Protein 2APL (pdb70)

Sequence (147 aa):
KSTEKKELSHFRLKLETYLNEHFPESGNNPFITARSDEALTAYCDAVAQGFSHPEAESASEVLYQGLHFSRYDTLVSVLEREFEQELPSPLPERLAPILLKNKAIQSVFAKYDLTDDFEASPEYEHLYTELTGTIVLLIESNHLPTI

B-factor: mean 38.68, std 7.19, range [22.52, 65.94]

Radius of gyration: 18.75 Å; Cα contacts (8 Å, |Δi|>4): 125; chains: 1; bounding box: 26×34×57 Å

Organism: Porphyromonas gingivalis (strain ATCC BAA-308 / W83) (NCBI:txid242619)

CATH classification: 1.10.8.330 (+1 more: 1.10.8.340)

Solvent-accessible surface area: 8824 Å² total

Foldseek 3Di:
DVCLVVQLVVLLVVLLVVCVVFVVCSPPPVVSNVQSVQLSVQLVVCVVVPHDNVVSNVSNCSSCAQVQFGQLVLQLCLCVPPVCPPQNPPRSNVQSVVLCVDPLLVVLVVVDDRHNCVCVDPCVVVSSVVNNVSVVVCVVVVNRDDD

Structure (mmCIF, N/CA/C/O backbone):
data_2APL
#
_entry.id   2APL
#
_cell.length_a   40.947
_cell.length_b   55.159
_cell.length_c   80.984
_cell.angle_alpha   90.00
_cell.angle_beta   90.00
_cell.angle_gamma   90.00
#
_symmetry.space_group_name_H-M   'P 21 21 21'
#
loop_
_entity.id
_entity.type
_entity.pdbx_description
1 polymer 'hypothetical protein PG0816'
2 water water
#
loop_
_atom_site.group_PDB
_atom_site.id
_atom_site.type_symbol
_atom_site.label_atom_id
_atom_site.label_alt_id
_atom_site.label_comp_id
_atom_site.label_asym_id
_atom_site.label_entity_id
_atom_site.label_seq_id
_atom_site.pdbx_PDB_ins_code
_atom_site.Cartn_x
_atom_site.Cartn_y
_atom_site.Cartn_z
_atom_site.occupancy
_atom_site.B_iso_or_equiv
_atom_site.auth_seq_id
_atom_site.auth_comp_id
_atom_site.auth_asym_id
_atom_site.auth_atom_id
_atom_site.pdbx_PDB_model_num
ATOM 1 N N . LYS A 1 2 ? 37.996 55.652 -13.221 1.00 56.84 2 LYS A N 1
ATOM 2 C CA . LYS A 1 2 ? 39.396 55.591 -12.685 1.00 56.88 2 LYS A CA 1
ATOM 3 C C . LYS A 1 2 ? 39.714 56.705 -11.666 1.00 56.54 2 LYS A C 1
ATOM 4 O O . LYS A 1 2 ? 40.603 56.541 -10.805 1.00 56.40 2 LYS A O 1
ATOM 6 N N . SER A 1 3 ? 39.017 57.839 -11.768 1.00 55.62 3 SER A N 1
ATOM 7 C CA . SER A 1 3 ? 38.987 58.783 -10.653 1.00 54.37 3 SER A CA 1
ATOM 8 C C . SER A 1 3 ? 38.003 58.229 -9.618 1.00 53.14 3 SER A C 1
ATOM 9 O O . SER A 1 3 ? 38.292 58.214 -8.419 1.00 51.58 3 SER A O 1
ATOM 12 N N . THR A 1 4 ? 36.843 57.790 -10.107 1.00 51.47 4 THR A N 1
ATOM 13 C CA . THR A 1 4 ? 35.850 57.085 -9.302 1.00 51.32 4 THR A CA 1
ATOM 14 C C . THR A 1 4 ? 36.532 55.951 -8.564 1.00 50.29 4 THR A C 1
ATOM 15 O O . THR A 1 4 ? 36.292 55.793 -7.400 1.00 49.47 4 THR A O 1
ATOM 19 N N . GLU A 1 5 ? 37.345 55.156 -9.278 1.00 49.35 5 GLU A N 1
ATOM 20 C CA . GLU A 1 5 ? 38.032 5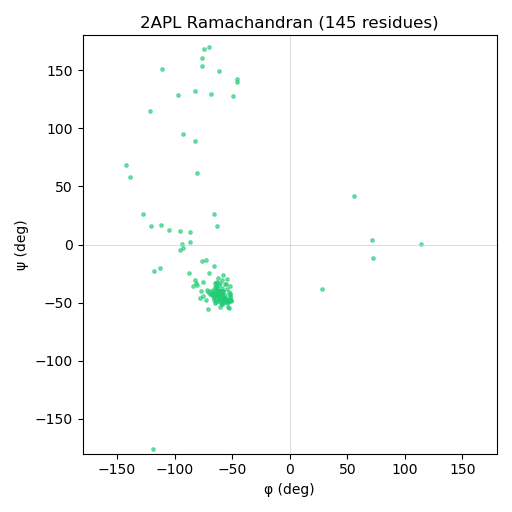4.013 -8.692 1.00 48.88 5 GLU A CA 1
ATOM 21 C C . GLU A 1 5 ? 39.068 54.378 -7.600 1.00 47.16 5 GLU A C 1
ATOM 22 O O . GLU A 1 5 ? 39.204 53.663 -6.619 1.00 46.22 5 GLU A O 1
ATOM 28 N N . LYS A 1 6 ? 39.765 55.492 -7.760 1.00 44.87 6 LYS A N 1
ATOM 29 C CA . LYS A 1 6 ? 40.640 55.979 -6.707 1.00 44.14 6 LYS A CA 1
ATOM 30 C C . LYS A 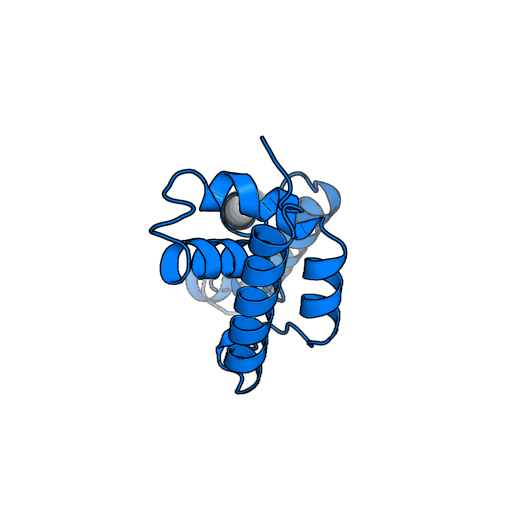1 6 ? 39.811 56.467 -5.486 1.00 41.96 6 LYS A C 1
ATOM 31 O O . LYS A 1 6 ? 40.186 56.232 -4.329 1.00 41.28 6 LYS A O 1
ATOM 37 N N . LYS A 1 7 ? 38.725 57.187 -5.752 1.00 39.41 7 LYS A N 1
ATOM 38 C CA . LYS A 1 7 ? 37.888 57.746 -4.701 1.00 38.82 7 LYS A CA 1
ATOM 39 C C . LYS A 1 7 ? 37.246 56.603 -3.934 1.00 37.26 7 LYS A C 1
ATOM 40 O O . LYS A 1 7 ? 37.216 56.604 -2.710 1.00 35.91 7 LYS A O 1
ATOM 46 N N . GLU A 1 8 ? 36.709 55.630 -4.678 1.00 35.51 8 GLU A N 1
ATOM 47 C CA . GLU A 1 8 ? 36.046 54.492 -4.046 1.00 35.53 8 GLU A CA 1
ATOM 48 C C . GLU A 1 8 ? 37.022 53.659 -3.293 1.00 34.99 8 GLU A C 1
ATOM 49 O O . GLU A 1 8 ? 36.676 53.137 -2.239 1.00 34.68 8 GLU A O 1
ATOM 55 N N . LEU A 1 9 ? 38.209 53.454 -3.864 1.00 34.46 9 LEU A N 1
ATOM 56 C CA . LEU A 1 9 ? 39.180 52.617 -3.167 1.00 35.62 9 LEU A CA 1
ATOM 57 C C . LEU A 1 9 ? 39.548 53.251 -1.796 1.00 34.72 9 LEU A C 1
ATOM 58 O O . LEU A 1 9 ? 39.615 52.572 -0.758 1.00 32.73 9 LEU A O 1
ATOM 63 N N . SER A 1 10 ? 39.802 54.559 -1.806 1.00 33.60 10 SER A N 1
ATOM 64 C CA . SER A 1 10 ? 40.127 55.268 -0.577 1.00 34.19 10 SER A CA 1
ATOM 65 C C . SER A 1 10 ? 38.975 55.189 0.435 1.00 34.85 10 SER A C 1
ATOM 66 O O . SER A 1 10 ? 39.202 55.115 1.621 1.00 34.20 10 SER A O 1
ATOM 69 N N . HIS A 1 11 ? 37.738 55.205 -0.053 1.00 34.98 11 HIS A N 1
ATOM 70 C CA . HIS A 1 11 ? 36.560 55.122 0.802 1.00 35.94 11 HIS A CA 1
ATOM 71 C C . HIS A 1 11 ? 36.529 53.730 1.485 1.00 35.11 11 HIS A C 1
ATOM 72 O O . HIS A 1 11 ? 36.378 53.630 2.701 1.00 34.98 11 HIS A O 1
ATOM 79 N N . PHE A 1 12 ? 36.721 52.663 0.705 1.00 35.39 12 PHE A N 1
ATOM 80 C CA . PHE A 1 12 ? 36.678 51.313 1.272 1.00 34.69 12 PHE A CA 1
ATOM 81 C C . PHE A 1 12 ? 37.861 51.117 2.222 1.00 34.63 12 PHE A C 1
ATOM 82 O O . PHE A 1 12 ? 37.688 50.531 3.278 1.00 32.90 12 PHE A O 1
ATOM 90 N N . ARG A 1 13 ? 39.053 51.554 1.825 1.00 33.89 13 ARG A N 1
ATOM 91 C CA . ARG A 1 13 ? 40.205 51.492 2.736 1.00 36.03 13 ARG A CA 1
ATOM 92 C C . ARG A 1 13 ? 39.983 52.194 4.093 1.00 34.89 13 ARG A C 1
ATOM 93 O O . ARG A 1 13 ? 40.230 51.595 5.128 1.00 36.10 13 ARG A O 1
ATOM 101 N N . LEU A 1 14 ? 39.490 53.430 4.080 1.00 34.10 14 LEU A N 1
ATOM 102 C CA . LEU A 1 14 ? 39.182 54.148 5.295 1.00 34.73 14 LEU A CA 1
ATOM 103 C C . LEU A 1 14 ? 38.147 53.397 6.173 1.00 33.98 14 LEU A C 1
ATOM 104 O O . LEU A 1 14 ? 38.350 53.266 7.368 1.00 33.03 14 LEU A O 1
ATOM 109 N N . LYS A 1 15 ? 37.065 52.905 5.566 1.00 32.76 15 LYS A N 1
ATOM 110 C CA . LYS A 1 15 ? 36.050 52.165 6.315 1.00 33.86 15 LYS A CA 1
ATOM 111 C C . LYS A 1 15 ? 36.657 50.936 7.014 1.00 31.03 15 LYS A C 1
ATOM 112 O O . LYS A 1 15 ? 36.266 50.598 8.136 1.00 29.07 15 LYS A O 1
ATOM 118 N N . LEU A 1 16 ? 37.575 50.245 6.322 1.00 30.22 16 LEU A N 1
ATOM 119 C CA . LEU A 1 16 ? 38.125 48.987 6.836 1.00 30.02 16 LEU A CA 1
ATOM 120 C C . LEU A 1 16 ? 39.147 49.339 7.906 1.00 30.54 16 LEU A C 1
ATOM 121 O O . LEU A 1 16 ? 39.203 48.704 8.973 1.00 31.63 16 LEU A O 1
ATOM 126 N N . GLU A 1 17 ? 39.935 50.383 7.661 1.00 30.74 17 GLU A N 1
ATOM 127 C CA . GLU A 1 17 ? 40.900 50.799 8.717 1.00 30.51 17 GLU A CA 1
ATOM 128 C C . GLU A 1 17 ? 40.188 51.136 10.016 1.00 29.88 17 GLU A C 1
ATOM 129 O O . GLU A 1 17 ? 40.577 50.684 11.113 1.00 30.22 17 GLU A O 1
ATOM 135 N N . THR A 1 18 ? 39.133 51.912 9.908 1.00 30.19 18 THR A N 1
ATOM 136 C CA . THR A 1 18 ? 38.346 52.314 11.083 1.00 28.84 18 THR A CA 1
ATOM 137 C C . THR A 1 18 ? 37.741 51.072 11.815 1.00 30.39 18 THR A C 1
ATOM 138 O O . THR A 1 18 ? 37.813 50.947 13.017 1.00 29.62 18 THR A O 1
ATOM 142 N N . TYR A 1 19 ? 37.157 50.180 11.038 1.00 31.09 19 TYR A N 1
ATOM 143 C CA . TYR A 1 19 ? 36.503 48.999 11.554 1.00 31.32 19 TYR A CA 1
ATOM 144 C C . TYR A 1 19 ? 37.512 48.118 12.295 1.00 29.97 19 TYR A C 1
ATOM 145 O O . TYR A 1 19 ? 37.220 47.645 13.384 1.00 30.41 19 TYR A O 1
ATOM 154 N N . LEU A 1 20 ? 38.676 47.891 11.698 1.00 28.92 20 LEU A N 1
ATOM 155 C CA . LEU A 1 20 ? 39.735 47.130 12.376 1.00 30.16 20 LEU A CA 1
ATOM 156 C C . LEU A 1 20 ? 40.281 47.849 13.625 1.00 30.53 20 LEU A C 1
ATOM 157 O O . LEU A 1 20 ? 40.457 47.227 14.678 1.00 29.47 20 LEU A O 1
ATOM 162 N N . ASN A 1 21 ? 40.482 49.165 13.519 1.00 29.92 21 ASN A N 1
ATOM 163 C CA . ASN A 1 21 ? 40.937 49.940 14.640 1.00 30.28 21 ASN A CA 1
ATOM 164 C C . ASN A 1 21 ? 39.996 49.723 15.808 1.00 31.53 21 ASN A C 1
ATOM 165 O O . ASN A 1 21 ? 40.460 49.578 16.972 1.00 29.98 21 ASN A O 1
ATOM 170 N N . GLU A 1 22 ? 38.693 49.631 15.522 1.00 31.43 22 GLU A N 1
ATOM 171 C CA . GLU A 1 22 ? 37.741 49.526 16.651 1.00 34.73 22 GLU A CA 1
ATOM 172 C C . GLU A 1 22 ? 37.569 48.097 17.184 1.00 32.37 22 GLU A C 1
ATOM 173 O O . GLU A 1 22 ? 37.402 47.907 18.365 1.00 33.13 22 GLU A O 1
ATOM 179 N N . HIS A 1 23 ? 37.606 47.114 16.295 1.00 30.92 23 HIS A N 1
ATOM 180 C CA . HIS A 1 23 ? 37.054 45.784 16.576 1.00 30.75 23 HIS A CA 1
ATOM 181 C C . HIS A 1 23 ? 38.127 44.683 16.523 1.00 29.03 23 HIS A C 1
ATOM 182 O O . HIS A 1 23 ? 37.933 43.587 17.051 1.00 27.29 23 HIS A O 1
ATOM 189 N N . PHE A 1 24 ? 39.216 44.962 15.800 1.00 28.86 24 PHE A N 1
ATOM 190 C CA . PHE A 1 24 ? 40.333 44.013 15.655 1.00 29.64 24 PHE A CA 1
ATOM 191 C C . PHE A 1 24 ? 41.656 44.765 15.753 1.00 30.44 24 PHE A C 1
ATOM 192 O O . PHE A 1 24 ? 42.455 44.755 14.788 1.00 30.42 24 PHE A O 1
ATOM 200 N N . PRO A 1 25 ? 41.875 45.474 16.898 1.00 30.70 25 PRO A N 1
ATOM 201 C CA . PRO A 1 25 ? 43.056 46.339 16.974 1.00 31.39 25 PRO A CA 1
ATOM 202 C C . PRO A 1 25 ? 44.320 45.549 16.667 1.00 31.27 25 PRO A C 1
ATOM 203 O O . PRO A 1 25 ? 45.250 46.106 16.116 1.00 31.41 25 PRO A O 1
ATOM 207 N N . GLU A 1 26 ? 44.321 44.267 16.980 1.00 30.51 26 GLU A N 1
ATOM 208 C CA . GLU A 1 26 ? 45.476 43.412 16.727 1.00 30.76 26 GLU A CA 1
ATOM 209 C C . GLU A 1 26 ? 45.805 43.204 15.256 1.00 30.10 26 GLU A C 1
ATOM 210 O O . GLU A 1 26 ? 46.968 42.897 14.910 1.00 28.65 26 GLU A O 1
ATOM 224 N N . SER A 1 28 ? 44.810 45.724 13.022 1.00 31.49 28 SER A N 1
ATOM 225 C CA . SER A 1 28 ? 44.643 47.050 12.441 1.00 32.53 28 SER A CA 1
ATOM 226 C C . SER A 1 28 ? 45.909 47.668 11.819 1.00 33.88 28 SER A C 1
ATOM 227 O O . SER A 1 28 ? 45.832 48.700 11.125 1.00 34.81 28 SER A O 1
ATOM 230 N N . GLY A 1 29 ? 47.063 47.071 12.065 1.00 34.16 29 GLY A N 1
ATOM 231 C CA . GLY A 1 29 ? 48.264 47.532 11.380 1.00 34.09 29 GLY A CA 1
ATOM 232 C C . GLY A 1 29 ? 48.696 46.595 10.287 1.00 33.19 29 GLY A C 1
ATOM 233 O O . GLY A 1 29 ? 49.804 46.758 9.730 1.00 33.15 29 GLY A O 1
ATOM 234 N N . ASN A 1 30 ? 47.821 45.639 9.904 1.00 33.56 30 ASN A N 1
ATOM 235 C CA . ASN A 1 30 ? 48.194 44.676 8.863 1.00 31.87 30 ASN A CA 1
ATOM 236 C C . ASN A 1 30 ? 47.978 45.271 7.470 1.00 32.40 30 ASN A C 1
ATOM 237 O O . ASN A 1 30 ? 46.897 45.140 6.864 1.00 30.65 30 ASN A O 1
ATOM 242 N N . ASN A 1 31 ? 49.003 45.935 6.956 1.00 32.39 31 ASN A N 1
ATOM 243 C CA . ASN A 1 31 ? 48.912 46.523 5.624 1.00 34.37 31 ASN A CA 1
ATOM 244 C C . ASN A 1 31 ? 48.607 45.492 4.497 1.00 32.61 31 ASN A C 1
ATOM 245 O O . ASN A 1 31 ? 47.710 45.727 3.691 1.00 32.40 31 ASN A O 1
ATOM 250 N N . PRO A 1 32 ? 49.288 44.311 4.474 1.00 31.70 32 PRO A N 1
ATOM 251 C CA . PRO A 1 32 ? 48.888 43.330 3.461 1.00 31.34 32 PRO A CA 1
ATOM 252 C C . PRO A 1 32 ? 47.401 43.002 3.460 1.00 31.40 32 PRO A C 1
ATOM 253 O O . PRO A 1 32 ? 46.822 42.925 2.407 1.00 31.40 32 PRO A O 1
ATOM 257 N N . PHE A 1 33 ? 46.763 42.853 4.630 1.00 31.42 33 PHE A N 1
ATOM 258 C CA . PHE A 1 33 ? 45.379 42.474 4.597 1.00 31.62 33 PHE A CA 1
ATOM 259 C C . PHE A 1 33 ? 44.521 43.653 4.132 1.00 32.06 33 PHE A C 1
ATOM 260 O O . PHE A 1 33 ? 43.629 43.493 3.307 1.00 30.99 33 PHE A O 1
ATOM 268 N N . ILE A 1 34 ? 44.766 44.818 4.732 1.00 31.02 34 ILE A N 1
ATOM 269 C CA . ILE A 1 34 ? 44.004 46.028 4.396 1.00 31.93 34 ILE A CA 1
ATOM 270 C C . ILE A 1 34 ? 44.057 46.362 2.912 1.00 31.80 34 ILE A C 1
ATOM 271 O O . ILE A 1 34 ? 43.005 46.584 2.257 1.00 32.04 34 ILE A O 1
ATOM 276 N N . THR A 1 35 ? 45.265 46.314 2.348 1.00 32.08 35 THR A N 1
ATOM 277 C CA . THR A 1 35 ? 45.442 46.525 0.879 1.00 32.52 35 THR A CA 1
ATOM 278 C C . THR A 1 35 ? 44.629 45.488 0.093 1.00 33.52 35 THR A C 1
ATOM 279 O O . THR A 1 35 ? 43.824 45.828 -0.807 1.00 33.22 35 THR A O 1
ATOM 283 N N . ALA A 1 36 ? 44.825 44.225 0.447 1.00 33.98 36 ALA A N 1
ATOM 284 C CA . ALA A 1 36 ? 44.203 43.155 -0.321 1.00 34.62 36 ALA A CA 1
ATOM 285 C C . ALA A 1 36 ? 42.678 43.165 -0.190 1.00 33.96 36 ALA A C 1
ATOM 286 O O . ALA A 1 36 ? 41.980 43.003 -1.180 1.00 34.75 36 ALA A O 1
ATOM 288 N N . ARG A 1 37 ? 42.166 43.360 1.023 1.00 33.24 37 ARG A N 1
ATOM 289 C CA . ARG A 1 37 ? 40.734 43.401 1.228 1.00 33.37 37 ARG A CA 1
ATOM 290 C C . ARG A 1 37 ? 40.061 44.678 0.609 1.00 33.43 37 ARG A C 1
ATOM 291 O O . ARG A 1 37 ? 38.988 44.588 -0.008 1.00 34.10 37 ARG A O 1
ATOM 299 N N . SER A 1 38 ? 40.708 45.822 0.722 1.00 32.31 38 SER A N 1
ATOM 300 C CA . SER A 1 38 ? 40.224 47.028 0.056 1.00 34.92 38 SER A CA 1
ATOM 301 C C . SER A 1 38 ? 40.146 46.877 -1.497 1.00 35.78 38 SER A C 1
ATOM 302 O O . SER A 1 38 ? 39.181 47.339 -2.105 1.00 36.38 38 SER A O 1
ATOM 305 N N . ASP A 1 39 ? 41.190 46.285 -2.098 1.00 36.41 39 ASP A N 1
ATOM 306 C CA . ASP A 1 39 ? 41.229 45.911 -3.508 1.00 37.69 39 ASP A CA 1
ATOM 307 C C . ASP A 1 39 ? 40.065 44.979 -3.892 1.00 37.44 39 ASP A C 1
ATOM 308 O O . ASP A 1 39 ? 39.407 45.208 -4.918 1.00 36.00 39 ASP A O 1
ATOM 313 N N . GLU A 1 40 ? 39.806 43.944 -3.075 1.00 36.29 40 GLU A N 1
ATOM 314 C CA . GLU A 1 40 ? 38.652 43.085 -3.308 1.00 37.62 40 GLU A CA 1
ATOM 315 C C . GLU A 1 40 ? 37.309 43.811 -3.305 1.00 34.85 40 GLU A C 1
ATOM 316 O O . GLU A 1 40 ? 36.416 43.458 -4.118 1.00 32.00 40 GLU A O 1
ATO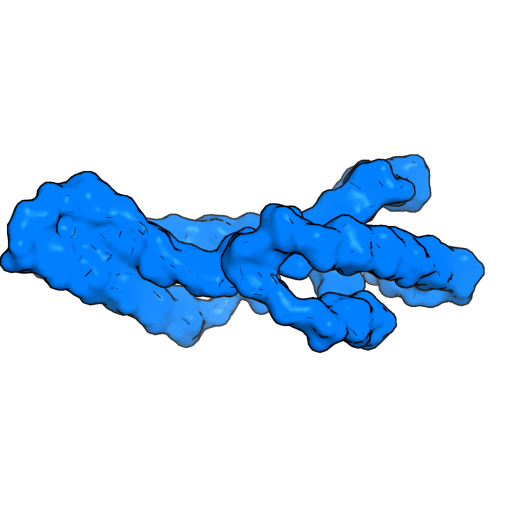M 322 N N . ALA A 1 41 ? 37.101 44.696 -2.314 1.00 32.71 41 ALA A N 1
ATOM 323 C CA . ALA A 1 41 ? 35.867 45.470 -2.242 1.00 33.09 41 ALA A CA 1
ATOM 324 C C . ALA A 1 41 ? 35.686 46.368 -3.489 1.00 34.14 41 ALA A C 1
ATOM 325 O O . ALA A 1 41 ? 34.602 46.439 -4.081 1.00 34.33 41 ALA A O 1
ATOM 327 N N . LEU A 1 42 ? 36.756 47.044 -3.882 1.00 34.11 42 LEU A N 1
ATOM 328 C CA . LEU A 1 42 ? 36.749 47.781 -5.135 1.0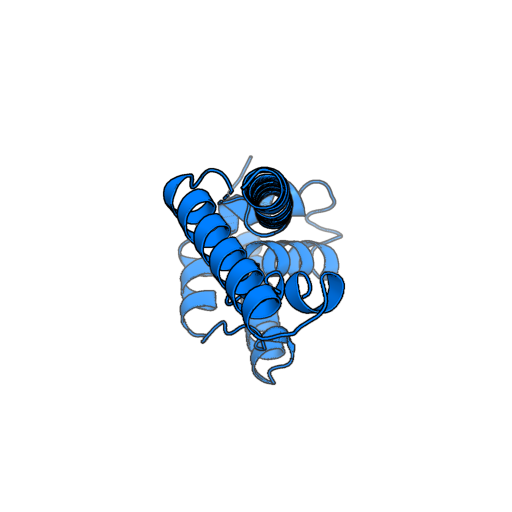0 34.93 42 LEU A CA 1
ATOM 329 C C . LEU A 1 42 ? 36.349 46.983 -6.378 1.00 34.43 42 LEU A C 1
ATOM 330 O O . LEU A 1 42 ? 35.511 47.440 -7.152 1.00 34.68 42 LEU A O 1
ATOM 335 N N . THR A 1 43 ? 36.931 45.809 -6.578 1.00 33.83 43 THR A N 1
ATOM 336 C CA . THR A 1 43 ? 36.531 44.919 -7.660 1.00 34.58 43 THR A CA 1
ATOM 337 C C . THR A 1 43 ? 35.048 44.586 -7.606 1.00 34.06 43 THR A C 1
ATOM 338 O O . THR A 1 43 ? 34.393 44.528 -8.671 1.00 35.61 43 THR A O 1
ATOM 342 N N . ALA A 1 44 ? 34.526 44.298 -6.402 1.00 33.30 44 ALA A N 1
ATOM 343 C CA . ALA A 1 44 ? 33.095 44.010 -6.236 1.00 33.01 44 ALA A CA 1
ATOM 344 C C . ALA A 1 44 ? 32.232 45.225 -6.657 1.00 32.07 44 ALA A C 1
ATOM 345 O O . ALA A 1 44 ? 31.205 45.077 -7.331 1.00 32.35 44 ALA A O 1
ATOM 347 N N . TYR A 1 45 ? 32.660 46.395 -6.234 1.00 31.54 45 TYR A N 1
ATOM 348 C CA . TYR A 1 45 ? 32.007 47.653 -6.603 1.00 33.80 45 TYR A CA 1
ATOM 349 C C . TYR A 1 45 ? 32.016 47.884 -8.134 1.00 33.46 45 TYR A C 1
ATOM 350 O O . TYR A 1 45 ? 30.970 48.083 -8.759 1.00 33.14 45 TYR A O 1
ATOM 359 N N . CYS A 1 46 ? 33.202 47.815 -8.729 1.00 34.60 46 CYS A N 1
ATOM 360 C CA . CYS A 1 46 ? 33.345 48.022 -10.172 1.00 35.59 46 CYS A CA 1
ATOM 361 C C . CYS A 1 46 ? 32.554 46.951 -10.973 1.00 34.53 46 CYS A C 1
ATOM 362 O O . CYS A 1 46 ? 31.852 47.272 -11.951 1.00 32.16 46 CYS A O 1
ATOM 365 N N . ASP A 1 47 ? 32.588 45.695 -10.515 1.00 34.49 47 ASP A N 1
ATOM 366 C CA . ASP A 1 47 ? 31.774 44.635 -11.137 1.00 33.00 47 ASP A CA 1
ATOM 367 C C . ASP A 1 47 ? 30.299 44.951 -11.091 1.00 31.92 47 ASP A C 1
ATOM 368 O O . ASP A 1 47 ? 29.586 44.819 -12.101 1.00 31.41 47 ASP A O 1
ATOM 373 N N . ALA A 1 48 ? 29.814 45.330 -9.911 1.00 31.42 48 ALA A N 1
ATOM 374 C CA . ALA A 1 48 ? 28.394 45.622 -9.739 1.00 30.21 48 ALA A CA 1
ATOM 375 C C . ALA A 1 48 ? 27.942 46.756 -10.672 1.00 30.50 48 ALA A C 1
ATOM 376 O O . ALA A 1 48 ? 26.948 46.611 -11.410 1.00 29.75 48 ALA A O 1
ATOM 378 N N . VAL A 1 49 ? 28.669 47.878 -10.645 1.00 30.71 49 VAL A N 1
ATOM 379 C CA . VAL A 1 49 ? 28.387 48.970 -11.598 1.00 32.56 49 VAL A CA 1
ATOM 380 C C . VAL A 1 49 ? 28.319 48.504 -13.046 1.00 32.06 49 VAL A C 1
ATOM 381 O O . VAL A 1 49 ? 27.345 48.822 -13.754 1.00 32.91 49 VAL A O 1
ATOM 385 N N . ALA A 1 50 ? 29.323 47.734 -13.484 1.00 33.08 50 ALA A N 1
ATOM 386 C CA . ALA A 1 50 ? 29.381 47.186 -14.836 1.00 33.57 50 ALA A CA 1
ATOM 387 C C . ALA A 1 50 ? 28.183 46.294 -15.190 1.00 34.59 50 ALA A C 1
ATOM 388 O O . ALA A 1 50 ? 27.842 46.150 -16.350 1.00 33.57 50 ALA A O 1
ATOM 390 N N . GLN A 1 51 ? 27.611 45.620 -14.186 1.00 34.56 51 GLN A N 1
ATOM 391 C CA . GLN A 1 51 ? 26.561 44.659 -14.440 1.00 33.93 51 GLN A CA 1
ATOM 392 C C . GLN A 1 51 ? 25.181 45.258 -14.353 1.00 34.45 51 GLN A C 1
ATOM 393 O O . GLN A 1 51 ? 24.203 44.546 -14.620 1.00 35.10 51 GLN A O 1
ATOM 399 N N . GLY A 1 52 ? 25.108 46.544 -13.995 1.00 34.11 52 GLY A N 1
ATOM 400 C CA . GLY A 1 52 ? 23.850 47.279 -13.968 1.00 34.30 52 GLY A CA 1
ATOM 401 C C . GLY A 1 52 ? 23.341 47.747 -12.619 1.00 34.16 52 GLY A C 1
ATOM 402 O O . GLY A 1 52 ? 22.261 48.324 -12.533 1.00 35.03 52 GLY A O 1
ATOM 403 N N . PHE A 1 53 ? 24.075 47.469 -11.552 1.00 33.58 53 PHE A N 1
ATOM 404 C CA . PHE A 1 53 ? 23.623 47.870 -10.211 1.00 32.84 53 PHE A CA 1
ATOM 405 C C . PHE A 1 53 ? 23.853 49.376 -10.033 1.00 34.07 53 PHE A C 1
ATOM 406 O O . PHE A 1 53 ? 24.739 49.956 -10.672 1.00 32.99 53 PHE A O 1
ATOM 414 N N . SER A 1 54 ? 23.076 50.019 -9.171 1.00 33.06 54 SER A N 1
ATOM 415 C CA . SER A 1 54 ? 23.295 51.431 -8.943 1.00 33.20 54 SER A CA 1
ATOM 416 C C . SER A 1 54 ? 24.554 51.640 -8.077 1.00 33.74 54 SER A C 1
ATOM 417 O O . SER A 1 54 ? 25.092 50.680 -7.459 1.00 31.74 54 SER A O 1
ATOM 420 N N . HIS A 1 55 ? 25.007 52.885 -7.986 1.00 34.18 55 HIS A N 1
ATOM 421 C CA . HIS A 1 55 ? 26.127 53.236 -7.048 1.00 34.76 55 HIS A CA 1
ATOM 422 C C . HIS A 1 55 ? 25.928 52.812 -5.566 1.00 34.71 55 HIS A C 1
ATOM 423 O O . HIS A 1 55 ? 26.835 52.217 -4.953 1.00 34.63 55 HIS A O 1
ATOM 430 N N . PRO A 1 56 ? 24.759 53.137 -4.967 1.00 34.81 56 PRO A N 1
ATOM 431 C CA . PRO A 1 56 ? 24.481 52.687 -3.609 1.00 33.61 56 PRO A CA 1
ATOM 432 C C . PRO A 1 56 ? 24.406 51.169 -3.472 1.00 33.17 56 PRO A C 1
ATOM 433 O O . PRO A 1 56 ? 24.861 50.611 -2.456 1.00 33.94 56 PRO A O 1
ATOM 437 N N . GLU A 1 57 ? 23.801 50.496 -4.446 1.00 32.35 57 GLU A N 1
ATOM 438 C CA . GLU A 1 57 ? 23.760 49.039 -4.413 1.00 32.03 57 GLU A CA 1
ATOM 439 C C . GLU A 1 57 ? 25.168 48.494 -4.468 1.00 31.70 57 GLU A C 1
ATOM 440 O O . GLU A 1 57 ? 25.485 47.589 -3.705 1.00 30.87 57 GLU A O 1
ATOM 446 N N . ALA A 1 58 ? 26.003 49.043 -5.357 1.00 30.67 58 ALA A N 1
ATOM 447 C CA . ALA A 1 58 ? 27.361 48.547 -5.566 1.00 32.16 58 ALA A CA 1
ATOM 448 C C . ALA A 1 58 ? 28.202 48.747 -4.269 1.00 33.27 58 ALA A C 1
ATOM 449 O O . ALA A 1 58 ? 28.948 47.843 -3.831 1.00 33.28 58 ALA A O 1
ATOM 451 N N . GLU 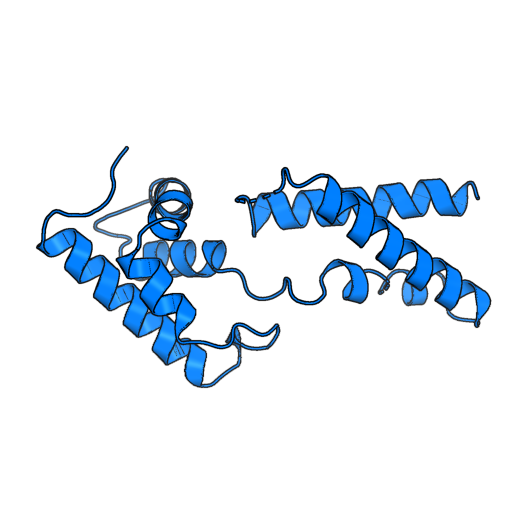A 1 59 ? 28.047 49.922 -3.646 1.00 32.41 59 GLU A N 1
ATOM 452 C CA . GLU A 1 59 ? 28.754 50.231 -2.423 1.00 33.85 59 GLU A CA 1
ATOM 453 C C . GLU A 1 59 ? 28.350 49.322 -1.257 1.00 33.67 59 GLU A C 1
ATOM 454 O O . GLU A 1 59 ? 29.193 48.943 -0.428 1.00 32.85 59 GLU A O 1
ATOM 460 N N . SER A 1 60 ? 27.061 49.027 -1.194 1.00 33.11 60 SER A N 1
ATOM 461 C CA . SER A 1 60 ? 26.486 48.162 -0.168 1.00 35.23 60 SER A CA 1
ATOM 462 C C . SER A 1 60 ? 27.056 46.751 -0.292 1.00 35.08 60 SER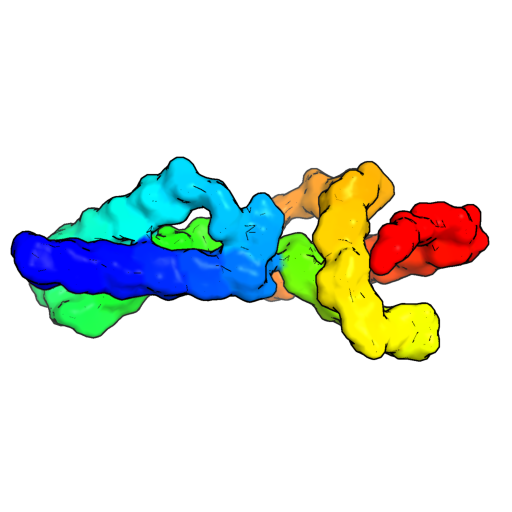 A C 1
ATOM 463 O O . SER A 1 60 ? 27.562 46.185 0.669 1.00 34.01 60 SER A O 1
ATOM 474 N N . ALA A 1 62 ? 29.795 45.824 -1.986 1.00 35.71 62 ALA A N 1
ATOM 475 C CA . ALA A 1 62 ? 31.243 45.967 -1.733 1.00 35.51 62 ALA A CA 1
ATOM 476 C C . ALA A 1 62 ? 31.611 46.044 -0.222 1.00 35.39 62 ALA A C 1
ATOM 477 O O . ALA A 1 62 ? 32.646 45.512 0.203 1.00 34.33 62 ALA A O 1
ATOM 479 N N . SER A 1 63 ? 30.776 46.735 0.561 1.00 34.29 63 SER A N 1
ATOM 480 C CA . SER A 1 63 ? 30.943 46.786 1.997 1.00 35.00 63 SER A CA 1
ATOM 481 C C . SER A 1 63 ? 30.751 45.420 2.647 1.00 34.03 63 SER A C 1
ATOM 482 O O . SER A 1 63 ? 31.493 45.102 3.576 1.00 33.74 63 SER A O 1
ATOM 485 N N . GLU A 1 64 ? 29.813 44.600 2.131 1.00 33.07 64 GLU A N 1
ATOM 486 C CA . GLU A 1 64 ? 29.624 43.224 2.659 1.00 34.21 64 GLU A CA 1
ATOM 487 C C . GLU A 1 64 ? 30.898 42.411 2.405 1.00 33.45 64 GLU A C 1
ATOM 488 O O . GLU A 1 64 ? 31.328 41.644 3.289 1.00 34.03 64 GLU A O 1
ATOM 494 N N . VAL A 1 65 ? 31.512 42.625 1.219 1.00 31.79 65 VAL A N 1
ATOM 495 C CA . VAL A 1 65 ? 32.815 42.038 0.849 1.00 31.05 65 VAL A CA 1
ATOM 496 C C . VAL A 1 65 ? 33.945 42.507 1.798 1.00 31.81 65 VAL A C 1
ATOM 497 O O . VAL A 1 65 ? 34.755 41.703 2.338 1.00 29.89 65 VAL A O 1
ATOM 501 N N . LEU A 1 66 ? 33.964 43.809 1.999 1.00 30.77 66 LEU A N 1
ATOM 502 C CA . LEU A 1 66 ? 34.953 44.414 2.895 1.00 32.09 66 LEU A CA 1
ATOM 503 C C . LEU A 1 66 ? 34.989 43.746 4.288 1.00 31.85 66 LEU A C 1
ATOM 504 O O . LEU A 1 66 ? 36.057 43.443 4.822 1.00 33.27 66 LEU A O 1
ATOM 509 N N . TYR A 1 67 ? 33.804 43.506 4.847 1.00 32.57 67 TYR A N 1
ATOM 510 C CA . TYR A 1 67 ? 33.611 43.048 6.225 1.00 33.23 67 TYR A CA 1
ATOM 511 C C . TYR A 1 67 ? 33.453 41.554 6.409 1.00 33.19 67 TYR A C 1
ATOM 512 O O . TYR A 1 67 ? 33.381 41.060 7.553 1.00 33.82 67 TYR A O 1
ATOM 521 N N . GLN A 1 68 ? 33.405 40.840 5.288 1.00 31.79 68 GLN A N 1
ATOM 522 C CA . GLN A 1 68 ? 33.241 39.401 5.262 1.00 33.32 68 GLN A CA 1
ATOM 523 C C . GLN A 1 68 ? 34.214 38.666 6.221 1.00 31.67 68 GLN A C 1
ATOM 524 O O . GLN A 1 68 ? 35.419 38.873 6.141 1.00 30.77 68 GLN A O 1
ATOM 530 N N . GLY A 1 69 ? 33.666 37.798 7.081 1.00 31.59 69 GLY A N 1
ATOM 531 C CA . GLY A 1 69 ? 34.462 36.989 8.050 1.00 30.76 69 GLY A CA 1
ATOM 532 C C . GLY A 1 69 ? 35.021 37.834 9.181 1.00 30.50 69 GLY A C 1
ATOM 533 O O . GLY A 1 69 ? 35.751 37.338 10.017 1.00 30.84 69 GLY A O 1
ATOM 534 N N . LEU A 1 70 ? 34.689 39.121 9.222 1.00 30.27 70 LEU A N 1
ATOM 535 C CA . LEU A 1 70 ? 35.136 39.984 10.299 1.00 30.93 70 LEU A CA 1
ATOM 536 C C . LEU A 1 70 ? 33.976 40.437 11.199 1.00 31.75 70 LEU A C 1
ATOM 537 O O . LEU A 1 70 ? 34.119 41.369 11.951 1.00 30.91 70 LEU A O 1
ATOM 542 N N . HIS A 1 71 ? 32.835 39.757 11.135 1.00 32.00 71 HIS A N 1
ATOM 543 C CA . HIS A 1 71 ? 31.709 40.097 12.016 1.00 32.65 71 HIS A CA 1
ATOM 544 C C . HIS A 1 71 ? 31.851 39.665 13.449 1.00 33.79 71 HIS A C 1
ATOM 545 O O . HIS A 1 71 ? 31.313 40.352 14.336 1.00 33.50 71 HIS A O 1
ATOM 552 N N . PHE A 1 72 ? 32.540 38.535 13.693 1.00 32.94 72 PHE A N 1
ATOM 553 C CA . PHE A 1 72 ? 32.784 38.117 15.069 1.00 35.45 72 PHE A CA 1
ATOM 554 C C . PHE A 1 72 ? 34.174 38.564 15.537 1.00 34.86 72 PHE A C 1
ATOM 555 O O . PHE A 1 72 ? 35.197 38.333 14.856 1.00 34.15 72 PHE A O 1
ATOM 563 N N . SER A 1 73 ? 34.175 39.229 16.688 1.00 34.16 73 SER A N 1
ATOM 564 C CA . SER A 1 73 ? 35.379 39.835 17.213 1.00 34.39 73 SER A CA 1
ATOM 565 C C . SER A 1 73 ? 35.658 39.240 18.595 1.00 34.17 73 SER A C 1
ATOM 566 O O . SER A 1 73 ? 34.884 39.467 19.561 1.00 34.74 73 SER A O 1
ATOM 569 N N . ARG A 1 74 ? 36.766 38.515 18.694 1.00 33.58 74 ARG A N 1
ATOM 570 C CA . ARG A 1 74 ? 37.276 38.070 20.033 1.00 36.21 74 ARG A CA 1
ATOM 571 C C . ARG A 1 74 ? 37.540 39.243 20.967 1.00 35.65 74 ARG A C 1
ATOM 572 O O . ARG A 1 74 ? 37.155 39.187 22.117 1.00 36.47 74 ARG A O 1
ATOM 580 N N . TYR A 1 75 ? 38.184 40.297 20.447 1.00 35.88 75 TYR A N 1
ATOM 581 C CA . TYR A 1 75 ? 38.425 41.513 21.221 1.00 35.45 75 TYR A CA 1
ATOM 582 C C . TYR A 1 75 ? 37.150 42.080 21.820 1.00 35.03 75 TYR A C 1
ATOM 583 O O . TYR A 1 75 ? 37.090 42.265 23.041 1.00 35.80 75 TYR A O 1
ATOM 592 N N . ASP A 1 76 ? 36.136 42.318 20.983 1.00 34.07 76 ASP A N 1
ATOM 593 C CA . ASP A 1 76 ? 34.841 42.818 21.447 1.00 34.95 76 ASP A CA 1
ATOM 594 C C . ASP A 1 76 ? 34.190 41.892 22.488 1.00 34.81 76 ASP A C 1
ATOM 595 O O . ASP A 1 76 ? 33.553 42.363 23.437 1.00 34.89 76 ASP A O 1
ATOM 600 N N . THR A 1 77 ? 34.304 40.576 22.284 1.00 34.90 77 THR A N 1
ATOM 601 C CA . THR A 1 77 ? 33.700 39.593 23.184 1.00 34.64 77 THR A CA 1
ATOM 602 C C . THR A 1 77 ? 34.348 39.681 24.610 1.00 35.58 77 THR A C 1
ATOM 603 O O . THR A 1 77 ? 33.644 39.688 25.648 1.00 33.83 77 THR A O 1
ATOM 607 N N . LEU A 1 78 ? 35.677 39.807 24.639 1.00 34.72 78 LEU A N 1
ATOM 608 C CA . LEU A 1 78 ? 36.398 39.943 25.926 1.00 35.88 78 LEU A CA 1
ATOM 609 C C . LEU A 1 78 ? 36.019 41.247 26.625 1.00 36.26 78 LEU A C 1
ATOM 610 O O . LEU A 1 78 ? 35.773 41.250 27.836 1.00 37.63 78 LEU A O 1
ATOM 615 N N . VAL A 1 79 ? 35.946 42.332 25.853 1.00 35.91 79 VAL A N 1
ATOM 616 C CA . VAL A 1 79 ? 35.582 43.657 26.411 1.00 36.33 79 VAL A CA 1
ATOM 617 C C . VAL A 1 79 ? 34.200 43.585 27.057 1.00 36.92 79 VAL A C 1
ATOM 618 O O . VAL A 1 79 ? 33.999 44.049 28.161 1.00 37.06 79 VAL A O 1
ATOM 622 N N . SER A 1 80 ? 33.251 42.981 26.349 1.00 38.42 80 SER A N 1
ATOM 623 C CA . SER A 1 80 ? 31.878 42.818 26.840 1.00 38.75 80 SER A CA 1
ATOM 624 C C . SER A 1 80 ? 31.786 41.925 28.099 1.00 38.08 80 SER A C 1
ATOM 625 O O . SER A 1 80 ? 31.107 42.271 29.083 1.00 37.25 80 SER A O 1
ATOM 628 N N . VAL A 1 81 ? 32.462 40.787 28.070 1.00 37.30 81 VAL A N 1
ATOM 629 C CA . VAL A 1 81 ? 32.535 39.931 29.247 1.00 37.33 81 VAL A CA 1
ATOM 630 C C . VAL A 1 81 ? 33.042 40.728 30.429 1.00 37.75 81 VAL A C 1
ATOM 631 O O . VAL A 1 81 ? 32.435 40.686 31.510 1.00 38.11 81 VAL A O 1
ATOM 635 N N . LEU A 1 82 ? 34.151 41.434 30.234 1.00 37.90 82 LEU A N 1
ATOM 636 C CA . LEU A 1 82 ? 34.764 42.274 31.307 1.00 37.70 82 LEU A CA 1
ATOM 637 C C . LEU A 1 82 ? 33.883 43.406 31.809 1.00 38.29 82 LEU A C 1
ATOM 638 O O . LEU A 1 82 ? 33.835 43.651 33.042 1.00 38.49 82 LEU A O 1
ATOM 643 N N . GLU A 1 83 ? 33.159 44.069 30.893 1.00 38.19 83 GLU A N 1
ATOM 644 C CA . GLU A 1 83 ? 32.207 45.114 31.268 1.00 38.65 83 GLU A CA 1
ATOM 645 C C . GLU A 1 83 ? 30.952 44.569 31.934 1.00 39.38 83 GLU A C 1
ATOM 646 O O . GLU A 1 83 ? 30.442 45.172 32.886 1.00 39.34 83 GLU A O 1
ATOM 652 N N . ARG A 1 84 ? 30.431 43.439 31.455 1.00 40.05 84 ARG A N 1
ATOM 653 C CA . ARG A 1 84 ? 29.156 42.928 31.981 1.00 41.00 84 ARG A CA 1
ATOM 654 C C . ARG A 1 84 ? 29.302 42.153 33.276 1.00 40.18 84 ARG A C 1
ATOM 655 O O . ARG A 1 84 ? 28.415 42.191 34.136 1.00 39.50 84 ARG A O 1
ATOM 663 N N . GLU A 1 85 ? 30.431 41.465 33.413 1.00 39.04 85 GLU A N 1
ATOM 664 C CA . GLU A 1 85 ? 30.596 40.482 34.457 1.00 39.44 85 GLU A CA 1
ATOM 665 C C . GLU A 1 85 ? 31.624 40.888 35.513 1.00 38.97 85 GLU A C 1
ATOM 666 O O . GLU A 1 85 ? 31.629 40.342 36.605 1.00 38.99 85 GLU A O 1
ATOM 672 N N . PHE A 1 86 ? 32.511 41.811 35.187 1.00 37.70 86 PHE A N 1
ATOM 673 C CA . PHE A 1 86 ? 33.616 42.137 36.101 1.00 38.83 86 PHE A CA 1
ATOM 674 C C . PHE A 1 86 ? 33.701 43.648 36.384 1.00 40.48 86 PHE A C 1
ATOM 675 O O . PHE A 1 86 ? 34.756 44.181 36.732 1.00 40.94 86 PHE A O 1
ATOM 683 N N . GLU A 1 87 ? 32.560 44.314 36.267 1.00 41.41 87 GLU A N 1
ATOM 684 C CA . GLU A 1 87 ? 32.484 45.759 36.375 1.00 43.60 87 GLU A CA 1
ATOM 685 C C . GLU A 1 87 ? 32.960 46.255 37.751 1.00 44.13 87 GLU A C 1
ATOM 686 O O . GLU A 1 87 ? 33.679 47.247 37.839 1.00 44.01 87 GLU A O 1
ATOM 692 N N . GLN A 1 88 ? 32.580 45.535 38.805 1.00 45.39 88 GLN A N 1
ATOM 693 C CA . GLN A 1 88 ? 33.033 45.812 40.166 1.00 46.24 88 GLN A CA 1
ATOM 694 C C . GLN A 1 88 ? 34.545 45.591 40.418 1.00 46.83 88 GLN A C 1
ATOM 695 O O . GLN A 1 88 ? 35.189 46.398 41.090 1.00 47.66 88 GLN A O 1
ATOM 701 N N . GLU A 1 89 ? 35.105 44.515 39.885 1.00 46.12 89 GLU A N 1
ATOM 702 C CA . GLU A 1 89 ? 36.531 44.186 40.090 1.00 47.27 89 GLU A CA 1
ATOM 703 C C . GLU A 1 89 ? 37.496 44.812 39.081 1.00 45.89 89 GLU A C 1
ATOM 704 O O . GLU A 1 89 ? 38.691 44.944 39.348 1.00 45.71 89 GLU A O 1
ATOM 710 N N . LEU A 1 90 ? 36.981 45.137 37.904 1.00 45.30 90 LEU A N 1
ATOM 711 C CA . LEU A 1 90 ? 37.822 45.620 36.802 1.00 44.52 90 LEU A CA 1
ATOM 712 C C . LEU A 1 90 ? 37.052 46.720 36.049 1.00 43.61 90 LEU A C 1
ATOM 713 O O . LEU A 1 90 ? 36.592 46.523 34.908 1.00 41.63 90 LEU A O 1
ATOM 718 N N . PRO A 1 91 ? 36.842 47.887 36.718 1.00 44.26 91 PRO A N 1
ATOM 719 C CA . PRO A 1 91 ? 36.057 48.909 36.039 1.00 44.07 91 PRO A CA 1
ATOM 720 C C . PRO A 1 91 ? 36.883 49.604 34.972 1.00 44.37 91 PRO A C 1
ATOM 721 O O . PRO A 1 91 ? 38.109 49.512 34.987 1.00 44.33 91 PRO A O 1
ATOM 725 N N . SER A 1 92 ? 36.184 50.249 34.046 1.00 44.68 92 SER A N 1
ATOM 726 C CA . SER A 1 92 ? 36.755 51.069 33.002 1.00 45.95 92 SER A CA 1
ATOM 727 C C . SER A 1 92 ? 37.844 52.024 33.560 1.00 46.60 92 SER A C 1
ATOM 728 O O . SER A 1 92 ? 37.678 52.585 34.635 1.00 46.80 92 SER A O 1
ATOM 731 N N . PRO A 1 93 ? 38.966 52.206 32.823 1.00 47.21 93 PRO A N 1
ATOM 732 C CA . PRO A 1 93 ? 39.243 51.716 31.479 1.00 47.23 93 PRO A CA 1
ATOM 733 C C . PRO A 1 93 ? 39.836 50.299 31.373 1.00 47.18 93 PRO A C 1
ATOM 734 O O . PRO A 1 93 ? 40.261 49.935 30.269 1.00 46.86 93 PRO A O 1
ATOM 738 N N . LEU A 1 94 ? 39.858 49.517 32.463 1.00 46.68 94 LEU A N 1
ATOM 739 C CA . LEU A 1 94 ? 40.434 48.145 32.412 1.00 47.62 94 LEU A CA 1
ATOM 740 C C . LEU A 1 94 ? 39.942 47.172 31.309 1.00 46.58 94 LEU A C 1
ATOM 741 O O . LEU A 1 94 ? 40.744 46.421 30.772 1.00 46.79 94 LEU A O 1
ATOM 746 N N . PRO A 1 95 ? 38.630 47.115 31.018 1.00 45.91 95 PRO A N 1
ATOM 747 C CA . PRO A 1 95 ? 38.271 46.215 29.903 1.00 44.69 95 PRO A CA 1
ATOM 748 C C . PRO A 1 95 ? 39.045 46.459 28.583 1.00 44.87 95 PRO A C 1
ATOM 749 O O . PRO A 1 95 ? 39.570 45.489 27.988 1.00 43.17 95 PRO A O 1
ATOM 753 N N . GLU A 1 96 ? 39.117 47.726 28.142 1.00 44.51 96 GLU A N 1
ATOM 754 C CA . GLU A 1 96 ? 39.855 48.088 26.942 1.00 46.03 96 GLU A CA 1
ATOM 755 C C . GLU A 1 96 ? 41.372 47.839 27.067 1.00 44.80 96 GLU A C 1
ATOM 756 O O . GLU A 1 96 ? 42.009 47.512 26.082 1.00 45.05 96 GLU A O 1
ATOM 762 N N . ARG A 1 97 ? 41.949 47.989 28.259 1.00 44.20 97 ARG A N 1
ATOM 763 C CA . ARG A 1 97 ? 43.374 47.701 28.427 1.00 44.08 97 ARG A CA 1
ATOM 764 C C . ARG A 1 97 ? 43.745 46.222 28.591 1.00 42.50 97 ARG A C 1
ATOM 765 O O . ARG A 1 97 ? 44.783 45.773 28.102 1.00 42.11 97 ARG A O 1
ATOM 773 N N . LEU A 1 98 ? 42.892 45.461 29.246 1.00 41.08 98 LEU A N 1
ATOM 774 C CA . LEU A 1 98 ? 43.160 44.054 29.440 1.00 41.27 98 LEU A CA 1
ATOM 775 C C . LEU A 1 98 ? 42.794 43.146 28.277 1.00 40.06 98 LEU A C 1
ATOM 776 O O . LEU A 1 98 ? 43.394 42.085 28.135 1.00 39.44 98 LEU A O 1
ATOM 781 N N . ALA A 1 99 ? 41.772 43.503 27.504 1.00 38.17 99 ALA A N 1
ATOM 782 C CA . ALA A 1 99 ? 41.278 42.609 26.463 1.00 37.63 99 ALA A CA 1
ATOM 783 C C . ALA A 1 99 ? 42.393 42.180 25.481 1.00 38.07 99 ALA A C 1
ATOM 784 O O . ALA A 1 99 ? 42.491 41.010 25.178 1.00 38.31 99 ALA A O 1
ATOM 786 N N . PRO A 1 100 ? 43.222 43.140 24.971 1.00 37.39 100 PRO A N 1
ATOM 787 C CA . PRO A 1 100 ? 44.317 42.736 24.056 1.00 37.49 100 PRO A CA 1
ATOM 788 C C . PRO A 1 100 ? 45.325 41.770 24.683 1.00 37.08 100 PRO A C 1
ATOM 789 O O . PRO A 1 100 ? 45.850 40.916 23.987 1.00 36.74 100 PRO A O 1
ATOM 793 N N . ILE A 1 101 ? 45.570 41.892 25.984 1.00 36.92 101 ILE A N 1
ATOM 794 C CA . ILE A 1 101 ? 46.505 41.008 26.690 1.00 36.94 101 ILE A CA 1
ATOM 795 C C . ILE A 1 101 ? 45.908 39.638 26.918 1.00 36.38 101 ILE A C 1
ATOM 796 O O . ILE A 1 101 ? 46.587 38.621 26.737 1.00 36.15 101 ILE A O 1
ATOM 801 N N . LEU A 1 102 ? 44.655 39.614 27.340 1.00 35.45 102 LEU A N 1
ATOM 802 C CA . LEU A 1 102 ? 43.891 38.360 27.466 1.00 36.62 102 LEU A CA 1
ATOM 803 C C . LEU A 1 102 ? 43.806 37.630 26.138 1.00 36.98 102 LEU A C 1
ATOM 804 O O . LEU A 1 102 ? 43.884 36.397 26.106 1.00 36.91 102 LEU A O 1
ATOM 809 N N . LEU A 1 103 ? 43.661 38.386 25.033 1.00 36.89 103 LEU A N 1
ATOM 810 C CA . LEU A 1 103 ? 43.655 37.774 23.690 1.00 38.62 103 LEU A CA 1
ATOM 811 C C . LEU A 1 103 ? 44.941 36.973 23.389 1.00 37.89 103 LEU A C 1
ATOM 812 O O . LEU A 1 103 ? 44.894 35.989 22.656 1.00 37.48 103 LEU A O 1
ATOM 817 N N . LYS A 1 104 ? 46.051 37.332 24.044 1.00 36.50 104 LYS A N 1
ATOM 818 C CA . LYS A 1 104 ? 47.298 36.601 23.927 1.00 37.80 104 LYS A CA 1
ATOM 819 C C . LYS A 1 104 ? 47.517 35.532 25.010 1.00 36.73 104 LYS A C 1
ATOM 820 O O . LYS A 1 104 ? 48.521 34.852 25.005 1.00 35.65 104 LYS A O 1
ATOM 826 N N . ASN A 1 105 ? 46.558 35.370 25.924 1.00 35.88 105 ASN A N 1
ATOM 827 C CA . ASN A 1 105 ? 46.719 34.470 27.038 1.00 36.08 105 ASN A CA 1
ATOM 828 C C . ASN A 1 105 ? 46.378 33.056 26.568 1.00 35.02 105 ASN A C 1
ATOM 829 O O . ASN A 1 105 ? 45.323 32.843 25.892 1.00 33.71 105 ASN A O 1
ATOM 834 N N . LYS A 1 106 ? 47.232 32.100 26.887 1.00 34.98 106 LYS A N 1
ATOM 835 C CA . LYS A 1 106 ? 46.981 30.704 26.438 1.00 36.17 106 LYS A CA 1
ATOM 836 C C . LYS A 1 106 ? 45.672 30.107 26.993 1.00 35.89 106 LYS A C 1
ATOM 837 O O . LYS A 1 106 ? 44.933 29.445 26.257 1.00 35.49 106 LYS A O 1
ATOM 843 N N . ALA A 1 107 ? 45.349 30.376 28.261 1.00 33.39 107 ALA A N 1
ATOM 844 C CA . ALA A 1 107 ? 44.063 29.922 28.770 1.00 33.87 107 ALA A CA 1
ATOM 845 C C . ALA A 1 107 ? 42.877 30.452 27.947 1.00 35.00 107 ALA A C 1
ATOM 846 O O . ALA A 1 107 ? 41.983 29.662 27.580 1.00 34.63 107 ALA A O 1
ATOM 848 N N . ILE A 1 108 ? 42.872 31.778 27.681 1.00 33.95 108 ILE A N 1
ATOM 849 C CA . ILE A 1 108 ? 41.783 32.427 26.895 1.00 33.79 108 ILE A CA 1
ATOM 850 C C . ILE A 1 108 ? 41.761 31.908 25.427 1.00 33.78 108 ILE A C 1
ATOM 851 O O . ILE A 1 108 ? 40.700 31.524 24.896 1.00 34.59 108 ILE A O 1
ATOM 856 N N . GLN A 1 109 ? 42.908 31.909 24.747 1.00 33.33 109 GLN A N 1
ATOM 857 C CA . GLN A 1 109 ? 42.954 31.350 23.410 1.00 34.54 109 GLN A CA 1
ATOM 858 C C . GLN A 1 109 ? 42.378 29.930 23.286 1.00 33.86 109 GLN A C 1
ATOM 859 O O . GLN A 1 109 ? 41.638 29.624 22.332 1.00 33.74 109 GLN A O 1
ATOM 865 N N . SER A 1 110 ? 42.746 29.065 24.225 1.00 33.06 110 SER A N 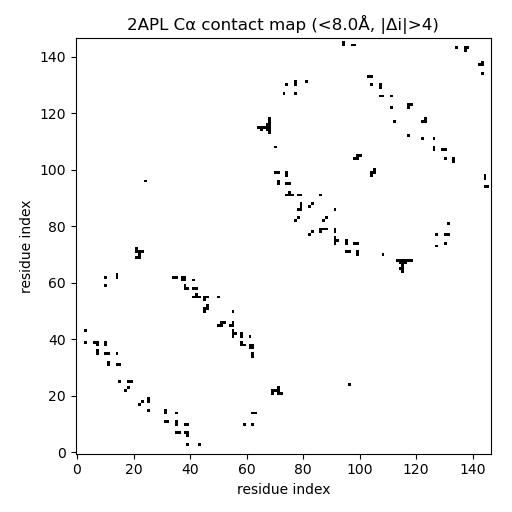1
ATOM 866 C CA . SER A 1 110 ? 42.335 27.642 24.218 1.00 34.18 110 SER A CA 1
ATOM 867 C C . SER A 1 110 ? 40.818 27.520 24.326 1.00 35.71 110 SER A C 1
ATOM 868 O O . SER A 1 110 ? 40.224 26.528 23.841 1.00 35.37 110 SER A O 1
ATOM 871 N N . VAL A 1 111 ? 40.189 28.506 24.988 1.00 35.12 111 VAL A N 1
ATOM 872 C CA . VAL A 1 111 ? 38.732 28.559 25.009 1.00 35.49 111 VAL A CA 1
ATOM 873 C C . VAL A 1 111 ? 38.164 28.957 23.627 1.00 36.03 111 VAL A C 1
ATOM 874 O O . VAL A 1 111 ? 37.316 28.218 23.061 1.00 35.28 111 VAL A O 1
ATOM 878 N N . PHE A 1 112 ? 38.594 30.111 23.060 1.00 35.36 112 PHE A N 1
ATOM 879 C CA . PHE A 1 112 ? 38.066 30.548 21.761 1.00 35.50 112 PHE A CA 1
ATOM 880 C C . PHE A 1 112 ? 38.280 29.453 20.651 1.00 36.18 112 PHE A C 1
ATOM 881 O O . PHE A 1 112 ? 37.449 29.286 19.727 1.00 34.92 112 PHE A O 1
ATOM 889 N N . ALA A 1 113 ? 39.401 28.722 20.755 1.00 36.61 113 ALA A N 1
ATOM 890 C CA . ALA A 1 113 ? 39.812 27.767 19.714 1.00 38.01 113 ALA A CA 1
ATOM 891 C C . ALA A 1 113 ? 38.876 26.560 19.546 1.00 38.97 113 ALA A C 1
ATOM 892 O O . ALA A 1 113 ? 38.913 25.876 18.505 1.00 38.19 113 ALA A O 1
ATOM 894 N N . LYS A 1 114 ? 38.056 26.306 20.573 1.00 38.32 114 LYS A N 1
ATOM 895 C CA . LYS A 1 114 ? 37.088 25.218 20.559 1.00 38.79 114 LYS A CA 1
ATOM 896 C C . LYS A 1 114 ? 35.872 25.552 19.710 1.00 39.39 114 LYS A C 1
ATOM 897 O O . LYS A 1 114 ? 35.106 24.673 19.402 1.00 38.06 114 LYS A O 1
ATOM 903 N N . TYR A 1 115 ? 35.702 26.827 19.350 1.00 39.84 115 TYR A N 1
ATOM 904 C CA . TYR A 1 115 ? 34.514 27.278 18.589 1.00 40.04 115 TYR A CA 1
ATOM 905 C C . TYR A 1 115 ? 34.842 27.687 17.168 1.00 40.91 115 TYR A C 1
ATOM 906 O O . TYR A 1 115 ? 35.957 28.102 16.862 1.00 41.45 115 TYR A O 1
ATOM 915 N N . ASP A 1 116 ? 33.846 27.525 16.289 1.00 41.50 116 ASP A N 1
ATOM 916 C CA . ASP A 1 116 ? 33.911 27.949 14.928 1.00 41.46 116 ASP A CA 1
ATOM 917 C C . ASP A 1 116 ? 33.326 29.366 14.859 1.00 40.50 116 ASP A C 1
ATOM 918 O O . ASP A 1 116 ? 32.104 29.563 14.768 1.00 40.73 116 ASP A O 1
ATOM 923 N N . LEU A 1 117 ? 34.212 30.353 14.920 1.00 38.87 117 LEU A N 1
ATOM 924 C CA . LEU A 1 117 ? 33.787 31.760 15.042 1.00 37.30 117 LEU A CA 1
ATOM 925 C C . LEU A 1 117 ? 33.359 32.422 13.722 1.00 37.02 117 LEU A C 1
ATOM 926 O O . LEU A 1 117 ? 33.941 33.424 13.262 1.00 36.64 117 LEU A O 1
ATOM 931 N N . THR A 1 118 ? 32.312 31.869 13.122 1.00 36.72 118 THR A N 1
ATOM 932 C CA . THR A 1 118 ? 31.770 32.404 11.854 1.00 36.65 118 THR A CA 1
ATOM 933 C C . THR A 1 118 ? 31.064 33.772 12.027 1.00 35.91 118 THR A C 1
ATOM 934 O O . THR A 1 118 ? 30.802 34.222 13.149 1.00 36.03 118 THR A O 1
ATOM 938 N N . ASP A 1 119 ? 30.730 34.437 10.925 1.00 35.48 119 ASP A N 1
ATOM 939 C CA . ASP A 1 119 ? 30.033 35.732 11.002 1.00 35.66 119 ASP A CA 1
ATOM 940 C C . ASP A 1 119 ? 28.726 35.708 11.814 1.00 37.04 119 ASP A C 1
ATOM 941 O O . ASP A 1 119 ? 28.373 36.678 12.464 1.00 37.17 119 ASP A O 1
ATOM 946 N N . ASP A 1 120 ? 28.021 34.593 11.765 1.00 37.73 120 ASP A N 1
ATOM 947 C CA . ASP A 1 120 ? 26.746 34.435 12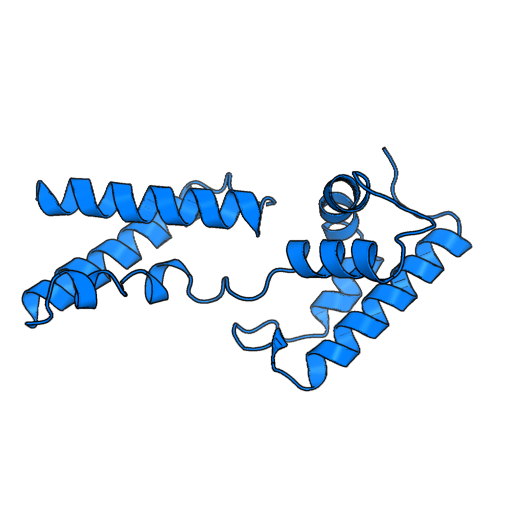.442 1.00 40.45 120 ASP A CA 1
ATOM 948 C C . ASP A 1 120 ? 26.881 33.776 13.809 1.00 39.52 120 ASP A C 1
ATOM 949 O O . ASP A 1 120 ? 25.867 33.379 14.398 1.00 39.38 120 ASP A O 1
ATOM 954 N N . PHE A 1 121 ? 28.114 33.661 14.306 1.00 38.50 121 PHE A N 1
ATOM 955 C CA . PHE A 1 121 ? 28.378 32.960 15.580 1.00 38.63 121 PHE A CA 1
ATOM 956 C C . PHE A 1 121 ? 27.645 33.555 16.771 1.00 38.50 121 PHE A C 1
ATOM 957 O O . PHE A 1 121 ? 27.094 32.830 17.599 1.00 37.60 121 PHE A O 1
ATOM 965 N N . GLU A 1 122 ? 27.630 34.880 16.856 1.00 39.28 122 GLU A N 1
ATOM 966 C CA . GLU A 1 122 ? 27.025 35.513 18.003 1.00 41.07 122 GLU A CA 1
ATOM 967 C C . GLU A 1 122 ? 25.521 35.259 18.161 1.00 41.73 122 GLU A C 1
ATOM 968 O O . GLU A 1 122 ? 25.026 35.163 19.305 1.00 42.54 122 GLU A O 1
ATOM 974 N N . ALA A 1 123 ? 24.817 35.113 17.031 1.00 41.99 123 ALA A N 1
ATOM 975 C CA . ALA A 1 123 ? 23.439 34.596 16.999 1.00 43.26 123 ALA A CA 1
ATOM 976 C C . ALA A 1 123 ? 23.300 33.085 17.335 1.00 43.55 123 ALA A C 1
ATOM 977 O O . ALA A 1 123 ? 22.229 32.642 17.744 1.00 44.49 123 ALA A O 1
ATOM 979 N N . SER A 1 124 ? 24.368 32.317 17.120 1.00 43.52 124 SER A N 1
ATOM 980 C CA . SER A 1 124 ? 24.522 30.875 17.438 1.00 43.72 124 SER A CA 1
ATOM 981 C C . SER A 1 124 ? 24.025 30.473 18.850 1.00 44.01 124 SER A C 1
ATOM 982 O O . SER A 1 124 ? 24.256 31.232 19.811 1.00 44.24 124 SER A O 1
ATOM 985 N N . PRO A 1 125 ? 23.399 29.268 19.005 1.00 43.54 125 PRO A N 1
ATOM 986 C CA . PRO A 1 125 ? 23.295 28.723 20.370 1.00 43.76 125 PRO A CA 1
ATOM 987 C C . PRO A 1 125 ? 24.641 28.692 21.092 1.00 43.83 125 PRO A C 1
ATOM 988 O O . PRO A 1 125 ? 24.705 28.967 22.295 1.00 43.52 125 PRO A O 1
ATOM 992 N N . GLU A 1 126 ? 25.721 28.414 20.360 1.00 43.69 126 GLU A N 1
ATOM 993 C CA . GLU A 1 126 ? 26.998 28.213 21.023 1.00 43.47 126 GLU A CA 1
ATOM 994 C C . GLU A 1 126 ? 27.660 29.482 21.575 1.00 42.62 126 GLU A C 1
ATOM 995 O O . GLU A 1 126 ? 28.555 29.387 22.423 1.00 41.77 126 GLU A O 1
ATOM 1001 N N . TYR A 1 127 ? 27.168 30.658 21.174 1.00 41.12 127 TYR A N 1
ATOM 1002 C CA . TYR A 1 127 ? 27.628 31.915 21.783 1.00 40.56 127 TYR A CA 1
ATOM 1003 C C . TYR A 1 127 ? 27.545 31.930 23.317 1.00 40.57 127 TYR A C 1
ATOM 1004 O O . TYR A 1 127 ? 28.482 32.321 23.988 1.00 38.47 127 TYR A O 1
ATOM 1013 N N . GLU A 1 128 ? 26.406 31.516 23.865 1.00 41.42 128 GLU A N 1
ATOM 1014 C CA . GLU A 1 128 ? 26.205 31.589 25.302 1.00 42.41 128 GLU A CA 1
ATOM 1015 C C . GLU A 1 128 ? 27.225 30.691 26.001 1.00 41.36 128 GLU A C 1
ATOM 1016 O O . GLU A 1 128 ? 27.755 31.054 27.047 1.00 41.26 128 GLU A O 1
ATOM 1022 N N . HIS A 1 129 ? 27.526 29.543 25.388 1.00 41.06 129 HIS A N 1
ATOM 1023 C CA . HIS A 1 129 ? 28.547 28.636 25.878 1.00 41.24 129 HIS A CA 1
ATOM 1024 C C . HIS A 1 129 ? 29.935 29.273 25.943 1.00 40.22 129 HIS A C 1
ATOM 1025 O O . HIS A 1 129 ? 30.635 29.169 26.963 1.00 39.29 129 HIS A O 1
ATOM 1032 N N . LEU A 1 130 ? 30.339 29.885 24.833 1.00 38.61 130 LEU A N 1
ATOM 1033 C CA . LEU A 1 130 ? 31.567 30.655 24.787 1.00 37.80 130 LEU A CA 1
ATOM 1034 C C . LEU A 1 130 ? 31.621 31.707 25.913 1.00 37.54 130 LEU A C 1
ATOM 1035 O O . LEU A 1 130 ? 32.568 31.739 26.688 1.00 36.91 130 LEU A O 1
ATOM 1040 N N . TYR A 1 131 ? 30.594 32.548 25.993 1.00 37.43 131 TYR A N 1
ATOM 1041 C CA . TYR A 1 131 ? 30.557 33.651 26.951 1.00 38.06 131 TYR A CA 1
ATOM 1042 C C . TYR A 1 131 ? 30.699 33.203 28.418 1.00 38.49 131 TYR A C 1
ATOM 1043 O O . TYR A 1 131 ? 31.417 33.851 29.221 1.00 37.88 131 TYR A O 1
ATOM 1052 N N . THR A 1 132 ? 29.975 32.128 28.756 1.00 37.62 132 THR A N 1
ATOM 1053 C CA . THR A 1 132 ? 30.022 31.555 30.075 1.00 39.06 132 THR A CA 1
ATOM 1054 C C . THR A 1 132 ? 31.408 30.981 30.293 1.00 38.70 132 THR A C 1
ATOM 1055 O O . THR A 1 132 ? 31.991 31.129 31.380 1.00 38.82 132 THR A O 1
ATOM 1059 N N . GLU A 1 133 ? 31.970 30.362 29.249 1.00 38.33 133 GLU A N 1
ATOM 1060 C CA . GLU A 1 133 ? 33.254 29.698 29.455 1.00 38.26 133 GLU A CA 1
ATOM 1061 C C . GLU A 1 133 ? 34.329 30.772 29.688 1.00 36.97 133 GLU A C 1
ATOM 1062 O O . GLU A 1 133 ? 35.204 30.609 30.550 1.00 35.52 133 GLU A O 1
ATOM 1068 N N . LEU A 1 134 ? 34.287 31.848 28.896 1.00 35.24 134 LEU A N 1
ATOM 1069 C CA . LEU A 1 134 ? 35.224 32.983 29.082 1.00 35.69 134 LEU A CA 1
ATOM 1070 C C . LEU A 1 134 ? 35.118 33.648 30.473 1.00 35.60 134 LEU A C 1
ATOM 1071 O O . LEU A 1 134 ? 36.142 33.963 31.108 1.00 36.64 134 LEU A O 1
ATOM 1076 N N . THR A 1 135 ? 33.884 33.844 30.944 1.00 36.19 135 THR A N 1
ATOM 1077 C CA . THR A 1 135 ? 33.622 34.386 32.278 1.00 36.24 135 THR A CA 1
ATOM 1078 C C . THR A 1 135 ? 34.300 33.502 33.353 1.00 37.16 135 THR A C 1
ATOM 1079 O O . THR A 1 135 ? 35.058 34.011 34.205 1.00 36.60 135 THR A O 1
ATOM 1083 N N . GLY A 1 136 ? 34.081 32.183 33.257 1.00 36.32 136 GLY A N 1
ATOM 1084 C CA . GLY A 1 136 ? 34.677 31.223 34.164 1.00 36.49 136 GLY A CA 1
ATOM 1085 C C . GLY A 1 136 ? 36.191 31.198 34.183 1.00 36.32 136 GLY A C 1
ATOM 1086 O O . GLY A 1 136 ? 36.819 31.066 35.251 1.00 36.90 136 GLY A O 1
ATOM 1087 N N . THR A 1 137 ? 36.779 31.324 33.006 1.00 36.67 137 THR A N 1
ATOM 1088 C CA . THR A 1 137 ? 38.213 31.434 32.857 1.00 36.21 137 THR A CA 1
ATOM 1089 C C . THR A 1 137 ? 38.783 32.687 33.548 1.00 34.93 137 THR A C 1
ATOM 1090 O O . THR A 1 137 ? 39.786 32.618 34.274 1.00 34.50 137 THR A O 1
ATOM 1094 N N . ILE A 1 138 ? 38.177 33.828 33.295 1.00 33.99 138 ILE A N 1
ATOM 1095 C CA . ILE A 1 138 ? 38.604 35.059 33.972 1.00 34.66 138 ILE A CA 1
ATOM 1096 C C . ILE A 1 138 ? 38.443 34.991 35.492 1.00 35.13 138 ILE A C 1
ATOM 1097 O O . ILE A 1 138 ? 39.350 35.402 36.244 1.00 35.77 138 ILE A O 1
ATOM 1102 N N . VAL A 1 139 ? 37.329 34.434 35.962 1.00 35.12 139 VAL A N 1
ATOM 1103 C CA . VAL A 1 139 ? 37.209 34.144 37.409 1.00 35.28 139 VAL A CA 1
ATOM 1104 C C . VAL A 1 139 ? 38.421 33.333 37.903 1.00 35.05 139 VAL A C 1
ATOM 1105 O O . VAL A 1 139 ? 38.972 33.623 38.956 1.00 34.51 139 VAL A O 1
ATOM 1109 N N . LEU A 1 140 ? 38.843 32.334 37.126 1.00 34.71 140 LEU A N 1
ATOM 1110 C CA . LEU A 1 140 ? 39.902 31.470 37.597 1.00 34.63 140 LEU A CA 1
ATOM 1111 C C . LEU A 1 140 ? 41.199 32.248 37.598 1.00 34.74 140 LEU A C 1
ATOM 1112 O O . LEU A 1 140 ? 42.008 32.054 38.516 1.00 33.77 140 LEU A O 1
ATOM 1117 N N . LEU A 1 141 ? 41.408 33.049 36.548 1.00 33.76 141 LEU A N 1
ATOM 1118 C CA . LEU A 1 141 ? 42.623 33.884 36.412 1.00 34.49 141 LEU A CA 1
ATOM 1119 C C . LEU A 1 141 ? 42.759 34.818 37.605 1.00 34.48 141 LEU A C 1
ATOM 1120 O O . LEU A 1 141 ? 43.828 34.894 38.224 1.00 36.43 141 LEU A O 1
ATOM 1125 N N . ILE A 1 142 ? 41.675 35.480 37.978 1.00 35.00 142 ILE A N 1
ATOM 1126 C CA . ILE A 1 142 ? 41.646 36.337 39.188 1.00 36.72 142 ILE A CA 1
ATOM 1127 C C . ILE A 1 142 ? 41.867 35.551 40.507 1.00 36.72 142 ILE A C 1
ATOM 1128 O O . ILE A 1 142 ? 42.704 35.948 41.330 1.00 35.58 142 ILE A O 1
ATOM 1133 N N . GLU A 1 143 ? 41.131 34.448 40.704 1.00 35.69 143 GLU A N 1
ATOM 1134 C CA . GLU A 1 143 ? 41.239 33.678 41.947 1.00 38.38 143 GLU A CA 1
ATOM 1135 C C . GLU A 1 143 ? 42.631 33.060 42.118 1.00 37.51 143 GLU A C 1
ATOM 1136 O O . GLU A 1 143 ? 43.128 32.926 43.224 1.00 35.71 143 GLU A O 1
ATOM 1142 N N . SER A 1 144 ? 43.268 32.685 41.005 1.00 37.79 144 SER A N 1
ATOM 1143 C CA . SER A 1 144 ? 44.594 32.054 41.087 1.00 38.76 144 SER A CA 1
ATOM 1144 C C . SER A 1 144 ? 45.727 33.087 41.117 1.00 39.02 144 SER A C 1
ATOM 1145 O O . SER A 1 144 ? 46.901 32.717 41.170 1.00 39.28 144 SER A O 1
ATOM 1148 N N . ASN A 1 145 ? 45.356 34.362 41.108 1.00 39.25 145 ASN A N 1
ATOM 1149 C CA . ASN A 1 145 ? 46.290 35.472 41.006 1.00 41.06 145 ASN A CA 1
ATOM 1150 C C . ASN A 1 145 ? 47.216 35.400 39.762 1.00 41.70 145 ASN A C 1
ATOM 1151 O O . ASN A 1 145 ? 48.403 35.734 39.825 1.00 42.62 145 ASN A O 1
ATOM 1156 N N . HIS A 1 146 ? 46.645 35.024 38.622 1.00 42.78 146 HIS A N 1
ATOM 1157 C CA . HIS A 1 146 ? 47.398 34.807 37.391 1.00 43.44 146 HIS A CA 1
ATOM 1158 C C . HIS A 1 146 ? 46.881 35.749 36.293 1.00 44.64 146 HIS A C 1
ATOM 1159 O O . HIS A 1 146 ? 47.166 35.564 35.112 1.00 43.92 146 HIS A O 1
ATOM 1166 N N . LEU A 1 147 ? 46.132 36.778 36.690 1.00 45.61 147 LEU A N 1
ATOM 1167 C CA . LEU A 1 147 ? 45.639 37.737 35.720 1.00 47.71 147 LEU A CA 1
ATOM 1168 C C . LEU A 1 147 ? 46.837 38.559 35.155 1.00 49.50 147 LEU A C 1
ATOM 1169 O O . LEU A 1 147 ? 47.693 39.032 35.913 1.00 48.87 147 LEU A O 1
ATOM 1174 N N . PRO A 1 148 ? 46.936 38.654 33.816 1.00 52.14 148 PRO A N 1
ATOM 1175 C CA . PRO A 1 148 ? 48.002 39.469 33.216 1.00 54.38 148 PRO A CA 1
ATOM 1176 C C . PRO A 1 148 ? 47.853 40.924 33.636 1.00 56.22 148 PRO A C 1
ATOM 1177 O O . PRO A 1 148 ? 46.748 41.387 33.934 1.00 56.64 148 PRO A O 1
ATOM 1181 N N . THR A 1 149 ? 48.962 41.642 33.731 1.00 59.24 149 THR A N 1
ATOM 1182 C CA . THR A 1 149 ? 48.903 42.961 34.384 1.00 60.81 149 THR A CA 1
ATOM 1183 C C . THR A 1 149 ? 49.278 44.132 33.480 1.00 61.87 149 THR A C 1
ATOM 1184 O O . THR A 1 149 ? 49.523 43.955 32.274 1.00 61.67 149 THR A O 1
ATOM 1188 N N . ILE A 1 150 ? 49.301 45.316 34.108 1.00 63.27 150 ILE A N 1
ATOM 1189 C CA . ILE A 1 150 ? 49.674 46.607 33.506 1.00 64.43 150 ILE A CA 1
ATOM 1190 C C . ILE A 1 150 ? 48.748 47.031 32.353 1.00 65.30 150 ILE A C 1
ATOM 1191 O O . ILE A 1 150 ? 48.108 48.096 32.418 1.00 65.79 150 ILE A O 1
#

Secondary structure (DSSP, 8-state):
-HHHHHHHHHHHHHHHHHHHHH------HHHHHHHHHHHHHHHHHHHHHT--HHHHH--HHHHHTT-S--HHHHHHHHHHHHSTTTS-TTHHHHHHHHHHT-HHHHHHHTTS---TTGGGSTHHHHHHHHHHHHHHHHHHTT-----

Nearest PDB structures (foldseek):
  2apl-assembly1_A  TM=1.004E+00  e=1.604E-20  Porphyromonas gingivalis W83

InterPro domains:
  IPR015082 Protein of unknown function DUF1896 [PF08989] (4-147)
  IPR036297 PG0816-like superfamily [SSF140753] (2-149)